Protein AF-A0AAW2MDZ8-F1 (afdb_monomer_lite)

InterPro domains:
  IPR044517 Protein PHOX1-4 [PTHR46183] (1-128)

Radius of gyration: 33.11 Å; chains: 1; bounding box: 79×34×110 Å

pLDDT: mean 73.75, std 23.63, range [34.91, 98.69]

Sequence (138 aa):
MEEQRVNELKDPSASKKDELLKRRKKQVGGAQGDSSGTASQGEISPEEAAEQAAVMRSQIHLFWGNMLFERSQIECKLGLHDWKKNLDVAVERFKLAGASEADISTVLKNHCSNEEAAAGHEKKVEDPISNVVDKGDN

Organism: NCBI:txid2727403

Secondary structure (DSSP, 8-state):
---SSSS------SSSSSSTTSSSS-----------S-----PPPHHHHHHHHHHHHHHHHHHHHHHHHHHHHHHHHTT-TTHHHHHHHHHHHHHHTT--HHHHHHHHHTSHHHHHHHHTTS----------------

Foldseek 3Di:
DPPDPPDPPDDPPDPPPPPPPPPPDDDDDDDDDDPPDDPPPPPQPPVNVVVVVLQVQLVVLQVQLVVLQVVLLVCVVVVHPCSVVSNVSSLVSNVSSVHDPVVNVVSVCPRPVNVCVVVVPDDDPDDPDDDDDDDDDD

Structure (mmCIF, N/CA/C/O backbone):
data_AF-A0AAW2MDZ8-F1
#
_entry.id   AF-A0AAW2MDZ8-F1
#
loop_
_atom_site.group_PDB
_atom_site.id
_atom_site.type_symbol
_atom_site.label_atom_id
_atom_site.label_alt_id
_atom_site.label_comp_id
_atom_site.label_asym_id
_atom_site.label_entity_id
_atom_site.label_seq_id
_atom_site.pdbx_PDB_ins_code
_atom_site.Cartn_x
_atom_site.Cartn_y
_atom_site.Cartn_z
_atom_site.occupancy
_atom_site.B_iso_or_equiv
_atom_site.auth_seq_id
_atom_site.auth_comp_id
_atom_site.auth_asym_id
_atom_site.auth_atom_id
_atom_site.pdbx_PDB_model_num
ATOM 1 N N . MET A 1 1 ? -14.471 23.666 -17.045 1.00 44.09 1 MET A N 1
ATOM 2 C CA . MET A 1 1 ? -13.744 23.798 -18.327 1.00 44.09 1 MET A CA 1
ATOM 3 C C . MET A 1 1 ? -12.398 23.073 -18.181 1.00 44.09 1 MET A C 1
ATOM 5 O O . MET A 1 1 ? -11.406 23.717 -17.905 1.00 44.09 1 MET A O 1
ATOM 9 N N . GLU A 1 2 ? -12.194 21.757 -18.167 1.00 47.50 2 GLU A N 1
ATOM 10 C CA . GLU A 1 2 ? -12.842 20.560 -18.736 1.00 47.50 2 GLU A CA 1
ATOM 11 C C . GLU A 1 2 ? -12.974 20.483 -20.265 1.00 47.50 2 GLU A C 1
ATOM 13 O O . GLU A 1 2 ? -13.642 19.596 -20.773 1.00 47.50 2 GLU A O 1
ATOM 18 N N . GLU A 1 3 ? -12.249 21.323 -21.013 1.00 46.56 3 GLU A N 1
ATOM 19 C CA . GLU A 1 3 ? -12.282 21.309 -22.491 1.00 46.56 3 GLU A CA 1
ATOM 20 C C . GLU A 1 3 ? -10.891 21.292 -23.158 1.00 46.56 3 GLU A C 1
ATOM 22 O O . GLU A 1 3 ? -10.721 21.766 -24.274 1.00 46.56 3 GLU A O 1
ATOM 27 N N . GLN A 1 4 ? -9.866 20.723 -22.512 1.00 48.19 4 GLN A N 1
ATOM 28 C CA . GLN A 1 4 ? -8.524 20.583 -23.119 1.00 48.19 4 GLN 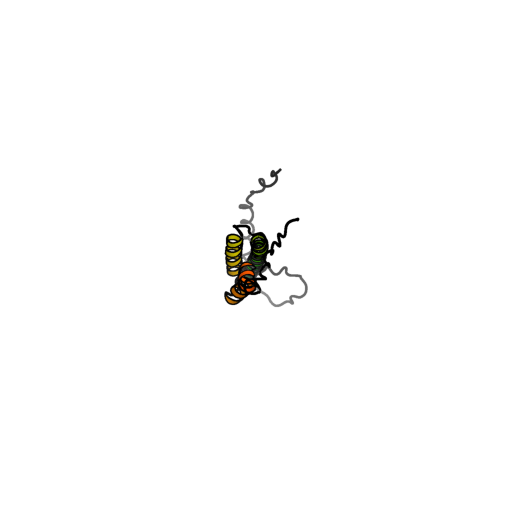A CA 1
ATOM 29 C C . GLN A 1 4 ? -7.989 19.140 -23.141 1.00 48.19 4 GLN A C 1
ATOM 31 O O . GLN A 1 4 ? -6.784 18.914 -23.158 1.00 48.19 4 GLN A O 1
ATOM 36 N N . ARG A 1 5 ? -8.877 18.134 -23.162 1.00 57.41 5 ARG A N 1
ATOM 37 C CA . ARG A 1 5 ? -8.503 16.702 -23.162 1.00 57.41 5 ARG A CA 1
ATOM 38 C C . ARG A 1 5 ? -8.989 15.886 -24.366 1.00 57.41 5 ARG A C 1
ATOM 40 O O . ARG A 1 5 ? -9.071 14.669 -24.259 1.00 57.41 5 ARG A O 1
ATOM 47 N N . VAL A 1 6 ? -9.308 16.497 -25.506 1.00 49.91 6 VAL A N 1
ATOM 48 C CA . VAL A 1 6 ? -9.706 15.738 -26.710 1.00 49.91 6 VAL A CA 1
ATOM 49 C C . VAL A 1 6 ? -9.228 16.457 -27.971 1.00 49.91 6 VAL A C 1
ATOM 51 O O . VAL A 1 6 ? -10.043 17.056 -28.656 1.00 49.91 6 VAL A O 1
ATOM 54 N N . ASN A 1 7 ? -7.921 16.461 -28.279 1.00 52.03 7 ASN A N 1
ATOM 55 C CA . ASN A 1 7 ? -7.513 16.672 -29.680 1.00 52.03 7 ASN A CA 1
ATOM 56 C C . ASN A 1 7 ? -6.103 16.229 -30.116 1.00 52.03 7 ASN A C 1
ATOM 58 O O . ASN A 1 7 ? -5.625 16.718 -31.133 1.00 52.03 7 ASN A O 1
ATOM 62 N N . GLU A 1 8 ? -5.449 15.274 -29.448 1.00 47.72 8 GLU A N 1
ATOM 63 C CA . GLU A 1 8 ? -4.204 14.685 -29.983 1.00 47.72 8 GLU A CA 1
ATOM 64 C C . GLU A 1 8 ? -4.174 13.152 -29.882 1.00 47.72 8 GLU A C 1
ATOM 66 O O . GLU A 1 8 ? -3.214 12.550 -29.415 1.00 47.72 8 GLU A O 1
ATOM 71 N N . LEU A 1 9 ? -5.224 12.493 -30.389 1.00 52.62 9 LEU A N 1
ATOM 72 C CA . LEU A 1 9 ? -5.023 11.202 -31.054 1.00 52.62 9 LEU A CA 1
ATOM 73 C C . LEU A 1 9 ? -4.711 11.493 -32.524 1.00 52.62 9 LEU A C 1
ATOM 75 O O . LEU A 1 9 ? -5.609 11.604 -33.358 1.00 52.62 9 LEU A O 1
ATOM 79 N N . LYS A 1 10 ? -3.426 11.648 -32.840 1.00 50.38 10 LYS A N 1
ATOM 80 C CA . LYS A 1 10 ? -2.947 11.567 -34.219 1.00 50.38 10 LYS A CA 1
ATOM 81 C C . LYS A 1 10 ? -1.819 10.552 -34.276 1.00 50.38 10 LYS A C 1
ATOM 83 O O . LYS A 1 10 ? -0.677 10.858 -33.950 1.00 50.38 10 LYS A O 1
ATOM 88 N N . ASP A 1 11 ? -2.184 9.332 -34.657 1.00 46.75 11 ASP A N 1
ATOM 89 C CA . ASP A 1 11 ? -1.270 8.231 -34.947 1.00 46.75 11 ASP A CA 1
ATOM 90 C C . ASP A 1 11 ? -0.131 8.677 -35.881 1.00 46.75 11 ASP A C 1
ATOM 92 O O . ASP A 1 11 ? -0.395 9.080 -37.018 1.00 46.75 11 ASP A O 1
ATOM 96 N N . PRO A 1 12 ? 1.150 8.535 -35.493 1.00 45.38 12 PRO A N 1
ATOM 97 C CA . PRO A 1 12 ? 2.263 8.604 -36.425 1.00 45.38 12 PRO A CA 1
ATOM 98 C C . PRO A 1 12 ? 2.619 7.195 -36.930 1.00 45.38 12 PRO A C 1
ATOM 100 O O . PRO A 1 12 ? 3.791 6.834 -37.037 1.00 45.38 12 PRO A O 1
ATOM 103 N N . SER A 1 13 ? 1.622 6.364 -37.247 1.00 46.56 13 SER A N 1
ATOM 104 C CA . SER A 1 13 ? 1.836 5.047 -37.851 1.00 46.56 13 SER A CA 1
ATOM 105 C C . SER A 1 13 ? 1.753 5.124 -39.381 1.00 46.56 13 SER A C 1
ATOM 107 O O . SER A 1 13 ? 0.778 4.671 -39.970 1.00 46.56 13 SER A O 1
ATOM 109 N N . ALA A 1 14 ? 2.770 5.692 -40.044 1.00 45.66 14 ALA A N 1
ATOM 110 C CA . ALA A 1 14 ? 2.966 5.470 -41.491 1.00 45.66 14 ALA A CA 1
ATOM 111 C C . ALA A 1 14 ? 4.366 5.812 -42.041 1.00 45.66 14 ALA A C 1
ATOM 113 O O . ALA A 1 14 ? 4.804 5.156 -42.979 1.00 45.66 14 ALA A O 1
ATOM 114 N N . SER A 1 15 ? 5.114 6.777 -41.489 1.00 45.94 15 SER A N 1
ATOM 115 C CA . SER A 1 15 ? 6.247 7.368 -42.243 1.00 45.94 15 SER A CA 1
ATOM 116 C C . SER A 1 15 ? 7.678 6.959 -41.861 1.00 45.94 15 SER A C 1
ATOM 118 O O . SER A 1 15 ? 8.612 7.544 -42.393 1.00 45.94 15 SER A O 1
ATOM 120 N N . LYS A 1 16 ? 7.918 5.959 -40.998 1.00 44.50 16 LYS A N 1
ATOM 121 C CA . LYS A 1 16 ? 9.302 5.560 -40.618 1.00 44.50 16 LYS A CA 1
ATOM 122 C C . LYS A 1 16 ? 9.772 4.185 -41.109 1.00 44.50 16 LYS A C 1
ATOM 124 O O . LYS A 1 16 ? 10.854 3.749 -40.730 1.00 44.50 16 LYS A O 1
ATOM 129 N N . LYS A 1 17 ? 9.006 3.492 -41.960 1.00 46.19 17 LYS A N 1
ATOM 130 C CA . LYS A 1 17 ? 9.403 2.162 -42.469 1.00 46.19 17 LYS A CA 1
ATOM 131 C C . LYS A 1 17 ? 10.253 2.177 -43.747 1.00 46.19 17 LYS A C 1
ATOM 133 O O . LYS A 1 17 ? 10.785 1.129 -44.094 1.00 46.19 17 LYS A O 1
ATOM 138 N N . ASP A 1 18 ? 10.446 3.327 -44.397 1.00 45.72 18 ASP A N 1
ATOM 139 C CA . ASP A 1 18 ? 11.094 3.369 -45.722 1.00 45.72 18 ASP A CA 1
ATOM 140 C C . ASP A 1 18 ? 12.606 3.699 -45.707 1.00 45.72 18 ASP A C 1
ATOM 142 O O . ASP A 1 18 ? 13.315 3.427 -46.671 1.00 45.72 18 ASP A O 1
ATOM 146 N N . GLU A 1 19 ? 13.164 4.191 -44.595 1.00 44.69 19 GLU A N 1
ATOM 147 C CA . GLU A 1 19 ? 14.592 4.576 -44.526 1.00 44.69 19 GLU A CA 1
ATOM 148 C C . GLU A 1 19 ? 15.545 3.467 -44.029 1.00 44.69 19 GLU A C 1
ATOM 150 O O . GLU A 1 19 ? 16.766 3.617 -44.086 1.00 44.69 19 GLU A O 1
ATOM 155 N N . LEU A 1 20 ? 15.031 2.317 -43.577 1.00 46.50 20 LEU A N 1
ATOM 156 C CA . LEU A 1 20 ? 15.847 1.270 -42.933 1.00 46.50 20 LEU A CA 1
ATOM 157 C C . LEU A 1 20 ? 16.392 0.197 -43.900 1.00 46.50 20 LEU A C 1
ATOM 159 O O . LEU A 1 20 ? 17.121 -0.703 -43.483 1.00 46.50 20 LEU A O 1
ATOM 163 N N . LEU A 1 21 ? 16.106 0.296 -45.205 1.00 46.94 21 LEU A N 1
ATOM 164 C CA . LEU A 1 21 ? 16.470 -0.733 -46.195 1.00 46.94 21 LEU A CA 1
ATOM 165 C C . LEU A 1 21 ? 17.722 -0.429 -47.040 1.00 46.94 21 LEU A C 1
ATOM 167 O O . LEU A 1 21 ? 18.127 -1.276 -47.836 1.00 46.94 21 LEU A O 1
ATOM 171 N N . LYS A 1 22 ? 18.403 0.712 -46.853 1.00 46.31 22 LYS A N 1
ATOM 172 C CA . LYS A 1 22 ? 19.593 1.073 -47.663 1.00 46.31 22 LYS A CA 1
ATOM 173 C C . LYS A 1 22 ? 20.955 1.002 -46.964 1.00 46.31 22 LYS A C 1
ATOM 175 O O . LYS A 1 22 ? 21.964 1.249 -47.616 1.00 46.31 22 LYS A O 1
ATOM 180 N N . ARG A 1 23 ? 21.043 0.586 -45.693 1.00 48.16 23 ARG A N 1
ATOM 181 C CA . ARG A 1 23 ? 22.340 0.440 -44.985 1.00 48.16 23 ARG A CA 1
ATOM 182 C C . ARG A 1 23 ? 22.756 -0.986 -44.613 1.00 48.16 23 ARG A C 1
ATOM 184 O O . ARG A 1 23 ? 23.791 -1.164 -43.985 1.00 48.16 23 ARG A O 1
ATOM 191 N N . ARG A 1 24 ? 22.048 -2.028 -45.070 1.00 45.06 24 ARG A N 1
ATOM 192 C CA . ARG A 1 24 ? 22.456 -3.435 -44.855 1.00 45.06 24 ARG A CA 1
ATOM 193 C C . ARG A 1 24 ? 23.169 -4.059 -46.058 1.00 45.06 24 ARG A C 1
ATOM 195 O O . ARG A 1 24 ? 22.935 -5.217 -46.396 1.00 45.06 24 ARG A O 1
ATOM 202 N N . LYS A 1 25 ? 24.043 -3.310 -46.733 1.00 48.91 25 LYS A N 1
ATOM 203 C CA . LYS A 1 25 ? 24.972 -3.901 -47.706 1.00 48.91 25 LYS A CA 1
ATOM 204 C C . LYS A 1 25 ? 26.193 -3.009 -47.906 1.00 48.91 25 LYS A C 1
ATOM 206 O O . LYS A 1 25 ? 26.203 -2.211 -48.834 1.00 48.91 25 LYS A O 1
ATOM 211 N N . LYS A 1 26 ? 27.191 -3.192 -47.026 1.00 48.50 26 LYS A N 1
ATOM 212 C CA . LYS A 1 26 ? 28.650 -3.015 -47.232 1.00 48.50 26 LYS A CA 1
ATOM 213 C C . LYS A 1 26 ? 29.329 -2.255 -46.084 1.00 48.50 26 LYS A C 1
ATOM 215 O O . LYS A 1 26 ? 29.535 -1.058 -46.193 1.00 48.50 26 LYS A O 1
ATOM 220 N N . GLN A 1 27 ? 29.754 -2.981 -45.048 1.00 39.09 27 GLN A N 1
ATOM 221 C CA . GLN A 1 27 ? 31.130 -2.878 -44.543 1.00 39.09 27 GLN A CA 1
ATOM 222 C C . GLN A 1 27 ? 31.436 -4.053 -43.608 1.00 39.09 27 GLN A C 1
ATOM 224 O O . GLN A 1 27 ? 31.122 -4.063 -42.426 1.00 39.09 27 GLN A O 1
ATOM 229 N N . VAL A 1 28 ? 32.023 -5.084 -44.207 1.00 42.97 28 VAL A N 1
ATOM 230 C CA . VAL A 1 28 ? 32.993 -5.943 -43.536 1.00 42.97 28 VAL A CA 1
ATOM 231 C C . VAL A 1 28 ? 34.275 -5.116 -43.406 1.00 42.97 28 VAL A C 1
ATOM 233 O O . VAL A 1 28 ? 34.720 -4.561 -44.411 1.00 42.97 28 VAL A O 1
ATOM 236 N N . GLY A 1 29 ? 34.864 -5.073 -42.209 1.00 38.59 29 GLY A N 1
ATOM 237 C CA . GLY A 1 29 ? 36.290 -4.789 -42.017 1.00 38.59 29 GLY A CA 1
ATOM 238 C C . GLY A 1 29 ? 36.638 -3.632 -41.073 1.00 38.59 29 GLY A C 1
ATOM 239 O O . GLY A 1 29 ? 36.374 -2.482 -41.400 1.00 38.59 29 GLY A O 1
ATOM 240 N N . GLY A 1 30 ? 37.357 -3.952 -39.987 1.00 34.91 30 GLY A N 1
ATOM 241 C CA . GLY A 1 30 ? 38.436 -3.096 -39.469 1.00 34.91 30 GLY A CA 1
ATOM 242 C C . GLY A 1 30 ? 38.307 -2.557 -38.038 1.00 34.91 30 GLY A C 1
ATOM 243 O O . GLY A 1 30 ? 37.632 -1.567 -37.818 1.00 34.91 30 GLY A O 1
ATOM 244 N N . ALA A 1 31 ? 39.029 -3.210 -37.118 1.00 40.19 31 ALA A N 1
ATOM 245 C CA . ALA A 1 31 ? 39.892 -2.671 -36.051 1.00 40.19 31 ALA A CA 1
ATOM 246 C C . ALA A 1 31 ? 39.493 -1.428 -35.210 1.00 40.19 31 ALA A C 1
ATOM 248 O O . ALA A 1 31 ? 39.404 -0.315 -35.708 1.00 40.19 31 ALA A O 1
ATOM 249 N N . GLN A 1 32 ? 39.433 -1.669 -33.890 1.00 51.62 32 GLN A N 1
ATOM 250 C CA . GLN A 1 32 ? 40.126 -0.955 -32.798 1.00 51.62 32 GLN A CA 1
ATOM 251 C C . GLN A 1 32 ? 40.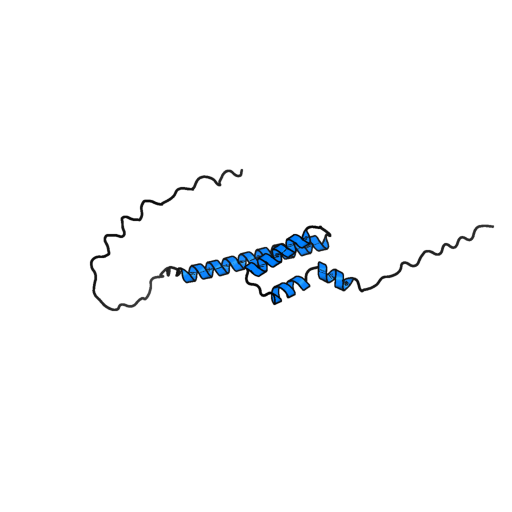276 0.578 -32.908 1.00 51.62 32 GLN A C 1
ATOM 253 O O . GLN A 1 32 ? 41.100 1.082 -33.664 1.00 51.62 32 GLN A O 1
ATOM 258 N N . GLY A 1 33 ? 39.568 1.306 -32.041 1.00 40.44 33 GLY A N 1
ATOM 259 C CA . GLY A 1 33 ? 39.788 2.733 -31.801 1.00 40.44 33 GLY A CA 1
ATOM 260 C C . GLY A 1 33 ? 39.027 3.208 -30.565 1.00 40.44 33 GLY A C 1
ATOM 261 O O . GLY A 1 33 ? 37.824 2.989 -30.461 1.00 40.44 33 GLY A O 1
ATOM 262 N N . ASP A 1 34 ? 39.763 3.789 -29.624 1.00 43.62 34 ASP A N 1
ATOM 263 C CA . ASP A 1 34 ? 39.370 4.236 -28.287 1.00 43.62 34 ASP A CA 1
ATOM 264 C C . ASP A 1 34 ? 38.008 4.942 -28.191 1.00 43.62 34 ASP A C 1
ATOM 266 O O . ASP A 1 34 ? 37.776 5.990 -28.792 1.00 43.62 34 ASP A O 1
ATOM 270 N N . SER A 1 35 ? 37.121 4.412 -27.343 1.00 51.59 35 SER A N 1
ATOM 271 C CA . SER A 1 35 ? 35.865 5.073 -26.980 1.00 51.59 35 SER A CA 1
ATOM 272 C C . SER A 1 35 ? 36.098 6.020 -25.803 1.00 51.59 35 SER A C 1
ATOM 274 O O . SER A 1 35 ? 35.759 5.715 -24.660 1.00 51.59 35 SER A O 1
ATOM 276 N N . SER A 1 36 ? 36.691 7.176 -26.093 1.00 57.53 36 SER A N 1
ATOM 277 C CA . SER A 1 36 ? 36.751 8.320 -25.185 1.00 57.53 36 SER A CA 1
ATOM 278 C C . SER A 1 36 ? 35.940 9.475 -25.766 1.00 57.53 36 SER A C 1
ATOM 280 O O . SER A 1 36 ? 36.193 9.923 -26.881 1.00 57.53 36 SER A O 1
ATOM 282 N N . GLY A 1 37 ? 34.977 9.970 -24.986 1.00 50.94 37 GLY A N 1
ATOM 283 C CA . GLY A 1 37 ? 34.444 11.321 -25.153 1.00 50.94 37 GLY A CA 1
ATOM 284 C C . GLY A 1 37 ? 33.321 11.494 -26.174 1.00 50.94 37 GLY A C 1
ATOM 285 O O . GLY A 1 37 ? 33.415 12.321 -27.070 1.00 50.94 37 GLY A O 1
ATOM 286 N N . THR A 1 38 ? 32.203 10.797 -26.008 1.00 44.69 38 THR A N 1
ATOM 287 C CA . THR A 1 38 ? 30.885 11.324 -26.392 1.00 44.69 38 THR A CA 1
ATOM 288 C C . THR A 1 38 ? 29.902 10.730 -25.406 1.00 44.69 38 THR A C 1
ATOM 290 O O . THR A 1 38 ? 29.898 9.518 -25.224 1.00 44.69 38 THR A O 1
ATOM 293 N N . ALA A 1 39 ? 29.129 11.577 -24.724 1.00 54.84 39 ALA A N 1
ATOM 294 C CA . ALA A 1 39 ? 28.015 11.143 -23.900 1.00 54.84 39 ALA A CA 1
ATOM 295 C C . ALA A 1 39 ? 27.077 10.316 -24.783 1.00 54.84 39 ALA A C 1
ATOM 297 O O . ALA A 1 39 ? 26.227 10.857 -25.491 1.00 54.84 39 ALA A O 1
ATOM 298 N N . SER A 1 40 ? 27.264 8.999 -24.779 1.00 51.16 40 SER A N 1
ATOM 299 C CA . SER A 1 40 ? 26.206 8.096 -25.152 1.00 51.16 40 SER A CA 1
ATOM 300 C C . SER A 1 40 ? 25.098 8.407 -24.157 1.00 51.16 40 SER A C 1
ATOM 302 O O . SER A 1 40 ? 25.201 8.124 -22.964 1.00 51.16 40 SER A O 1
ATOM 304 N N . GLN A 1 41 ? 24.015 9.013 -24.637 1.00 55.62 41 GLN A N 1
ATOM 305 C CA . GLN A 1 41 ? 22.719 8.563 -24.161 1.00 55.62 41 GLN A CA 1
ATOM 306 C C . GLN A 1 41 ? 22.729 7.057 -24.417 1.00 55.62 41 GLN A C 1
ATOM 308 O O . GLN A 1 41 ? 22.447 6.614 -25.527 1.00 55.62 41 GLN A O 1
ATOM 313 N N . GLY A 1 42 ? 23.232 6.289 -23.449 1.00 61.59 42 GLY A N 1
ATOM 314 C CA . GLY A 1 42 ? 23.118 4.849 -23.468 1.00 61.59 42 GLY A CA 1
ATOM 315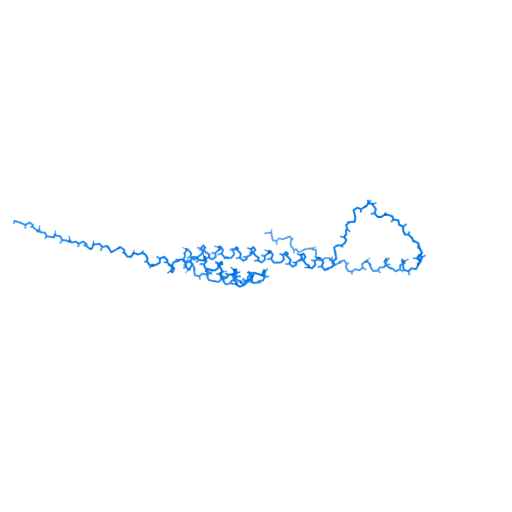 C C . GLY A 1 42 ? 21.632 4.595 -23.556 1.00 61.59 42 GLY A C 1
ATOM 316 O O . GLY A 1 42 ? 20.884 5.021 -22.675 1.00 61.59 42 GLY A O 1
ATOM 317 N N . GLU A 1 43 ? 21.194 4.035 -24.678 1.00 74.06 43 GLU A N 1
ATOM 318 C CA . GLU A 1 43 ? 19.829 3.562 -24.792 1.00 74.06 43 GLU A CA 1
ATOM 319 C C . GLU A 1 43 ? 19.622 2.598 -23.624 1.00 74.06 43 GLU A C 1
ATOM 321 O O . GLU A 1 43 ? 20.340 1.606 -23.504 1.00 74.06 43 GLU A O 1
ATOM 326 N N . ILE A 1 44 ? 18.712 2.961 -22.718 1.00 81.31 44 ILE A N 1
ATOM 327 C CA . ILE A 1 44 ? 18.336 2.130 -21.576 1.00 81.31 44 ILE A CA 1
ATOM 328 C C . ILE A 1 44 ? 17.924 0.778 -22.154 1.00 81.31 44 ILE A C 1
ATOM 330 O O . ILE A 1 44 ? 17.076 0.735 -23.057 1.00 81.31 44 ILE A O 1
ATOM 334 N N . SER A 1 45 ? 18.524 -0.311 -21.677 1.00 93.81 45 SER A N 1
ATOM 335 C CA . SER A 1 45 ? 18.126 -1.637 -22.145 1.00 93.81 45 SER A CA 1
ATOM 336 C C . SER A 1 45 ? 16.632 -1.840 -21.858 1.00 93.81 45 SER A C 1
ATOM 338 O O . SER A 1 45 ? 16.138 -1.363 -20.831 1.00 93.81 45 SER A O 1
ATOM 340 N N . PRO A 1 46 ? 15.878 -2.560 -22.707 1.00 94.19 46 PRO A N 1
ATOM 341 C CA . PRO A 1 46 ? 14.484 -2.889 -22.416 1.00 94.19 46 PRO A CA 1
ATOM 342 C C . PRO A 1 46 ? 14.279 -3.525 -21.030 1.00 94.19 46 PRO A C 1
ATOM 344 O O . PRO A 1 46 ? 13.244 -3.304 -20.404 1.00 94.19 46 PRO A O 1
ATOM 347 N N . GLU A 1 47 ? 15.264 -4.286 -20.547 1.00 94.88 47 GLU A N 1
ATOM 348 C CA . GLU A 1 47 ? 15.265 -4.899 -19.214 1.00 94.88 47 GLU A CA 1
ATOM 349 C C . GLU A 1 47 ? 15.405 -3.852 -18.101 1.00 94.88 47 GLU A C 1
ATOM 351 O O . GLU A 1 47 ? 14.548 -3.770 -17.225 1.00 94.88 47 GLU A O 1
ATOM 356 N N . GLU A 1 48 ? 16.399 -2.967 -18.199 1.00 94.25 48 GLU A N 1
ATOM 357 C CA . GLU A 1 48 ? 16.608 -1.861 -17.254 1.00 94.25 48 GLU A CA 1
ATOM 358 C C . GLU A 1 48 ? 15.395 -0.916 -17.210 1.00 94.25 48 GLU A C 1
ATOM 360 O O . GLU A 1 48 ? 14.962 -0.483 -16.141 1.00 94.25 48 GLU A O 1
ATOM 365 N N . ALA A 1 49 ? 14.788 -0.624 -18.365 1.00 94.75 49 ALA A N 1
ATOM 366 C CA . ALA A 1 49 ? 13.569 0.176 -18.438 1.00 94.75 49 ALA A CA 1
ATOM 367 C C . ALA A 1 49 ? 12.380 -0.521 -17.747 1.00 94.75 49 ALA A C 1
ATOM 369 O O . ALA A 1 49 ? 11.569 0.133 -17.081 1.00 94.75 49 ALA A O 1
ATOM 370 N N . ALA A 1 50 ? 12.268 -1.847 -17.873 1.00 96.31 50 ALA A N 1
ATOM 371 C CA . ALA A 1 50 ? 11.233 -2.627 -17.199 1.00 96.31 50 ALA A CA 1
ATOM 372 C C . ALA A 1 50 ? 11.429 -2.651 -15.673 1.00 96.31 50 ALA A C 1
ATOM 374 O O . ALA A 1 50 ? 10.444 -2.513 -14.937 1.00 96.31 50 ALA A O 1
ATOM 375 N N . GLU A 1 51 ? 12.673 -2.768 -15.204 1.00 96.50 51 GLU A N 1
ATOM 376 C CA . GLU A 1 51 ? 13.035 -2.680 -13.785 1.00 96.50 51 GLU A CA 1
ATOM 377 C C . GLU A 1 51 ? 12.718 -1.300 -13.209 1.00 96.50 51 GLU A C 1
ATOM 379 O O . GLU A 1 51 ? 12.033 -1.202 -12.190 1.00 96.50 51 GLU A O 1
ATOM 384 N N . GLN A 1 52 ? 13.115 -0.222 -13.894 1.00 97.12 52 GLN A N 1
ATOM 385 C CA . GLN A 1 52 ? 12.768 1.143 -13.490 1.00 97.12 52 GLN A CA 1
ATOM 386 C C . GLN A 1 52 ? 11.252 1.330 -13.397 1.00 97.12 52 GLN A C 1
ATOM 388 O O . GLN A 1 52 ? 10.745 1.864 -12.407 1.00 97.12 52 GLN A O 1
ATOM 393 N N . ALA A 1 53 ? 10.501 0.825 -14.378 1.00 97.12 53 ALA A N 1
ATOM 394 C CA . ALA A 1 53 ? 9.047 0.874 -14.341 1.00 97.12 53 ALA A CA 1
ATOM 395 C C . ALA A 1 53 ? 8.473 0.056 -13.167 1.00 97.12 53 ALA A C 1
ATOM 397 O O . ALA A 1 53 ? 7.484 0.472 -12.564 1.00 97.12 53 ALA A O 1
ATOM 398 N N . ALA A 1 54 ? 9.067 -1.088 -12.817 1.00 97.62 54 ALA A N 1
ATOM 399 C CA . ALA A 1 54 ? 8.661 -1.881 -11.655 1.00 97.62 54 ALA A CA 1
ATOM 400 C C . ALA A 1 54 ? 8.917 -1.144 -10.336 1.00 97.62 54 ALA A C 1
ATOM 402 O O . ALA A 1 54 ? 8.019 -1.084 -9.494 1.00 97.62 54 ALA A O 1
ATOM 403 N N . VAL A 1 55 ? 10.085 -0.515 -10.193 1.00 97.44 55 VAL A N 1
ATOM 404 C CA . VAL A 1 55 ? 10.433 0.315 -9.031 1.00 97.44 55 VAL A CA 1
ATOM 405 C C . VAL A 1 55 ? 9.454 1.477 -8.888 1.00 97.44 55 VAL A C 1
ATOM 407 O O . VAL A 1 55 ? 8.888 1.677 -7.814 1.00 97.44 55 VAL A O 1
ATOM 410 N N . MET A 1 56 ? 9.180 2.206 -9.972 1.00 98.50 56 MET A N 1
ATOM 411 C CA . MET A 1 56 ? 8.225 3.317 -9.948 1.00 98.50 56 MET A CA 1
ATOM 412 C C . MET A 1 56 ? 6.812 2.849 -9.587 1.00 98.50 56 MET A C 1
ATOM 414 O O . MET A 1 56 ? 6.143 3.489 -8.776 1.00 98.50 56 MET A O 1
ATOM 418 N N . ARG A 1 57 ? 6.354 1.714 -10.135 1.00 98.44 57 ARG A N 1
ATOM 419 C CA . ARG A 1 57 ? 5.055 1.125 -9.766 1.00 98.44 57 ARG A CA 1
ATOM 420 C C . ARG A 1 57 ? 4.995 0.785 -8.278 1.00 98.44 57 ARG A C 1
ATOM 422 O O . ARG A 1 57 ? 4.011 1.128 -7.626 1.00 98.44 57 ARG A O 1
ATOM 429 N N . SER A 1 58 ? 6.041 0.157 -7.742 1.00 98.50 58 SER A N 1
ATOM 430 C CA . SER A 1 58 ? 6.133 -0.162 -6.313 1.00 98.50 58 SER A CA 1
ATOM 431 C C . SER A 1 58 ? 6.064 1.104 -5.448 1.00 98.50 58 SER A C 1
ATOM 433 O O . SER A 1 58 ? 5.247 1.175 -4.529 1.00 98.50 58 SER A O 1
ATOM 435 N N . GLN A 1 59 ? 6.815 2.155 -5.793 1.00 98.56 59 GLN A N 1
ATOM 436 C CA . GLN A 1 59 ? 6.798 3.431 -5.065 1.00 98.56 59 GLN A CA 1
ATOM 437 C C . GLN A 1 59 ? 5.424 4.110 -5.081 1.00 98.56 59 GLN A C 1
ATOM 439 O O . GLN A 1 59 ? 4.956 4.582 -4.045 1.00 98.56 59 GLN A O 1
ATOM 444 N N . ILE A 1 60 ? 4.747 4.128 -6.232 1.00 98.69 60 ILE A N 1
ATOM 445 C CA . ILE A 1 60 ? 3.386 4.674 -6.345 1.00 98.69 60 ILE A CA 1
ATOM 446 C C . ILE A 1 60 ? 2.430 3.907 -5.427 1.00 98.69 60 ILE A C 1
ATOM 448 O O . ILE A 1 60 ? 1.616 4.516 -4.731 1.00 98.69 60 ILE A O 1
ATOM 452 N N . HIS A 1 61 ? 2.541 2.578 -5.389 1.00 98.69 61 HIS A N 1
ATOM 453 C CA . HIS A 1 61 ? 1.748 1.756 -4.485 1.00 98.69 61 HIS A CA 1
ATOM 454 C C . HIS A 1 61 ? 2.049 2.040 -3.008 1.00 98.69 61 HIS A C 1
ATOM 456 O O . HIS A 1 61 ? 1.096 2.169 -2.242 1.00 98.69 61 HIS A O 1
ATOM 462 N N . LEU A 1 62 ? 3.313 2.226 -2.609 1.00 98.38 62 LEU A N 1
ATOM 463 C CA . LEU A 1 62 ? 3.661 2.619 -1.235 1.00 98.38 62 LEU A CA 1
ATOM 464 C C . LEU A 1 62 ? 3.044 3.964 -0.851 1.00 98.38 62 LEU A C 1
ATOM 466 O O . LEU A 1 62 ? 2.399 4.064 0.192 1.00 98.38 62 LEU A O 1
ATOM 470 N N . PHE A 1 63 ? 3.192 4.990 -1.694 1.00 98.56 63 PHE A N 1
ATOM 471 C CA . PHE A 1 63 ? 2.624 6.309 -1.411 1.00 98.56 63 PHE A CA 1
ATOM 472 C C . PHE A 1 63 ? 1.100 6.268 -1.313 1.00 98.56 63 PHE A C 1
ATOM 474 O O . PHE A 1 63 ? 0.525 6.855 -0.396 1.00 98.56 63 PHE A O 1
ATOM 481 N N . TRP A 1 64 ? 0.440 5.545 -2.219 1.00 98.56 64 TRP A N 1
ATOM 482 C CA . TRP A 1 64 ? -1.010 5.393 -2.173 1.00 98.56 64 TRP A CA 1
ATOM 483 C C . TRP A 1 64 ? -1.458 4.616 -0.928 1.00 98.56 64 TRP A C 1
ATOM 485 O O . TRP A 1 64 ? -2.385 5.045 -0.242 1.00 98.56 64 TRP A O 1
ATOM 495 N N . GLY A 1 65 ? -0.780 3.516 -0.596 1.00 98.50 65 GLY A N 1
ATOM 496 C CA . GLY A 1 65 ? -1.044 2.747 0.618 1.00 98.50 65 GLY A CA 1
ATOM 497 C C . GLY A 1 65 ? -0.915 3.601 1.877 1.00 98.50 65 GLY A C 1
ATOM 498 O O . GLY A 1 65 ? -1.840 3.633 2.683 1.00 98.50 65 GLY A O 1
ATOM 499 N N . ASN A 1 66 ? 0.163 4.380 1.997 1.00 98.25 66 ASN A N 1
ATOM 500 C CA . ASN A 1 66 ? 0.373 5.281 3.132 1.00 98.25 66 ASN A CA 1
ATOM 501 C C . ASN A 1 66 ? -0.725 6.346 3.227 1.00 98.25 66 ASN A C 1
ATOM 503 O O . ASN A 1 66 ? -1.278 6.559 4.300 1.00 98.25 66 ASN A O 1
ATOM 507 N N . MET A 1 67 ? -1.100 6.978 2.111 1.00 98.44 67 MET A N 1
ATOM 508 C CA . MET A 1 67 ? -2.168 7.984 2.107 1.00 98.44 67 MET A CA 1
ATOM 509 C C . MET A 1 67 ? -3.514 7.403 2.573 1.00 98.44 67 MET A C 1
ATOM 511 O O . MET A 1 67 ? -4.249 8.054 3.315 1.00 98.44 67 MET A O 1
ATOM 515 N N . LEU A 1 68 ? -3.843 6.179 2.151 1.00 98.31 68 LEU A N 1
ATOM 516 C CA . LEU A 1 68 ? -5.058 5.483 2.583 1.00 98.31 68 LEU A CA 1
ATOM 517 C C . LEU A 1 68 ? -4.991 5.058 4.051 1.00 98.31 68 LEU A C 1
ATOM 519 O O . LEU A 1 68 ? -5.992 5.176 4.756 1.00 98.31 68 LEU A O 1
ATOM 523 N N . PHE A 1 69 ? -3.825 4.607 4.517 1.00 98.12 69 PHE A N 1
ATOM 524 C CA . PHE A 1 69 ? -3.606 4.248 5.914 1.00 98.12 69 PHE A CA 1
ATOM 525 C C . PHE A 1 69 ? -3.799 5.461 6.829 1.00 98.12 69 PHE A C 1
ATOM 527 O O . PHE A 1 69 ? -4.594 5.396 7.763 1.00 98.12 69 PHE A O 1
ATOM 534 N N . GLU A 1 70 ? -3.173 6.599 6.517 1.00 97.62 70 GLU A N 1
ATOM 535 C CA . GLU A 1 70 ? -3.351 7.838 7.285 1.00 97.62 70 GLU A CA 1
ATOM 536 C C . GLU A 1 70 ? -4.804 8.316 7.282 1.00 97.62 70 GLU A C 1
ATOM 538 O O . GLU A 1 70 ? -5.354 8.680 8.324 1.00 97.62 70 GLU A O 1
ATOM 543 N N . ARG A 1 71 ? -5.473 8.249 6.125 1.00 97.25 71 ARG A N 1
ATOM 544 C CA . ARG A 1 71 ? -6.901 8.560 6.031 1.00 97.25 71 ARG A CA 1
ATOM 545 C C . ARG A 1 71 ? -7.740 7.642 6.922 1.00 97.25 71 ARG A C 1
ATOM 547 O O . ARG A 1 71 ? -8.610 8.137 7.632 1.00 97.25 71 ARG A O 1
ATOM 554 N N . SER A 1 72 ? -7.463 6.338 6.912 1.00 97.81 72 SER A N 1
ATOM 555 C CA . SER A 1 72 ? -8.122 5.369 7.789 1.00 97.81 72 SER A CA 1
ATOM 556 C C . SER A 1 72 ? -7.925 5.724 9.263 1.00 97.81 72 SER A C 1
ATOM 558 O O . SER A 1 72 ? -8.896 5.724 10.016 1.00 97.81 72 SER A O 1
ATOM 560 N N . GLN A 1 73 ? -6.711 6.107 9.676 1.00 96.56 73 GLN A N 1
ATOM 561 C CA . GLN A 1 73 ? -6.446 6.516 11.059 1.00 96.56 73 GLN A CA 1
ATOM 562 C C . GLN A 1 73 ? -7.284 7.732 11.474 1.00 96.56 73 GLN A C 1
ATOM 564 O O . GLN A 1 73 ? -7.859 7.752 12.564 1.00 96.56 73 GLN A O 1
ATOM 569 N N . ILE A 1 74 ? -7.368 8.743 10.606 1.00 96.31 74 ILE A N 1
ATOM 570 C CA . ILE A 1 74 ? -8.153 9.957 10.858 1.00 96.31 74 ILE A CA 1
ATOM 571 C C . ILE A 1 74 ? -9.644 9.616 10.949 1.00 96.31 74 ILE A C 1
ATOM 573 O O . ILE A 1 74 ? -10.314 10.022 11.895 1.00 96.31 74 ILE A O 1
ATOM 577 N N . GLU A 1 75 ? -10.166 8.841 10.000 1.00 96.12 75 GLU A N 1
ATOM 578 C CA . GLU A 1 75 ? -11.577 8.447 9.973 1.00 96.12 75 GLU A CA 1
ATOM 579 C C . GLU A 1 75 ? -11.963 7.573 11.179 1.00 96.12 75 G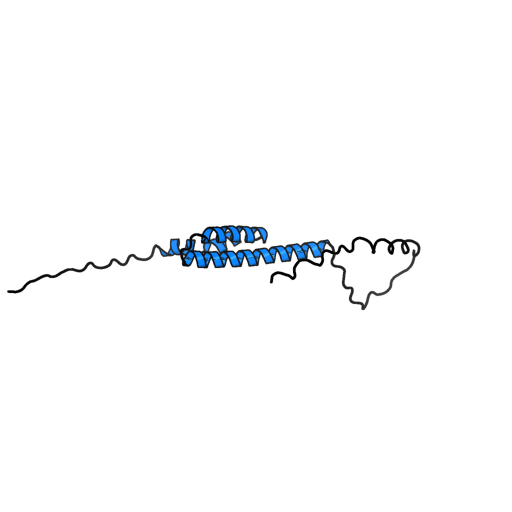LU A C 1
ATOM 581 O O . GLU A 1 75 ? -13.040 7.760 11.743 1.00 96.12 75 GLU A O 1
ATOM 586 N N . CYS A 1 76 ? -11.075 6.679 11.622 1.00 96.00 76 CYS A N 1
ATOM 587 C CA . CYS A 1 76 ? -11.243 5.863 12.827 1.00 96.00 76 CYS A CA 1
ATOM 588 C C . CYS A 1 76 ? -11.335 6.731 14.089 1.00 96.00 76 CYS A C 1
ATOM 590 O O . CYS A 1 76 ? -12.306 6.606 14.833 1.00 96.00 76 CYS A O 1
ATOM 592 N N . LYS A 1 77 ? -10.411 7.684 14.278 1.00 94.25 77 LYS A N 1
ATOM 593 C CA . LYS A 1 77 ? -10.433 8.622 15.419 1.00 94.25 77 LYS A CA 1
ATOM 594 C C . LYS A 1 77 ? -11.656 9.549 15.424 1.00 94.25 77 LYS A C 1
ATOM 596 O O . LYS A 1 77 ? -12.061 10.023 16.478 1.00 94.25 77 LYS A O 1
ATOM 601 N N . LEU A 1 78 ? -12.243 9.814 14.255 1.00 94.69 78 LEU A N 1
ATOM 602 C CA . LEU A 1 78 ? -13.471 10.604 14.105 1.00 94.69 78 LEU A CA 1
ATOM 603 C C . LEU A 1 78 ? -14.758 9.763 14.193 1.00 94.69 78 LEU A C 1
ATOM 605 O O . LEU A 1 78 ? -15.850 10.321 14.090 1.00 94.69 78 LEU A O 1
ATOM 609 N N . GLY A 1 79 ? -14.659 8.438 14.352 1.00 92.94 79 GLY A N 1
ATOM 610 C CA . GLY A 1 79 ? -15.818 7.543 14.420 1.00 92.94 79 GLY A CA 1
ATOM 611 C C . GLY A 1 79 ? -16.575 7.374 13.094 1.00 92.94 79 GLY A C 1
ATOM 612 O O . GLY A 1 79 ? -17.750 7.010 13.100 1.00 92.94 79 GLY A O 1
ATOM 613 N N . LEU A 1 80 ? -15.938 7.639 11.949 1.00 94.25 80 LEU A N 1
ATOM 614 C CA . LEU A 1 80 ? -16.559 7.527 10.624 1.00 94.25 80 LEU A CA 1
ATOM 615 C C . LEU A 1 80 ? -16.590 6.069 10.143 1.00 94.25 80 LEU A C 1
ATOM 617 O O . LEU A 1 80 ? -15.610 5.350 10.258 1.00 94.25 80 LEU A O 1
ATOM 621 N N . HIS A 1 81 ? -17.686 5.609 9.541 1.00 88.44 81 HIS A N 1
ATOM 622 C CA . HIS A 1 81 ? -17.878 4.177 9.253 1.00 88.44 81 HIS A CA 1
ATOM 623 C C . HIS A 1 81 ? -16.981 3.579 8.151 1.00 88.44 81 HIS A C 1
ATOM 625 O O . HIS A 1 81 ? -16.829 2.357 8.096 1.00 88.44 81 HIS A O 1
ATOM 631 N N . ASP A 1 82 ? -16.387 4.400 7.281 1.00 90.25 82 ASP A N 1
ATOM 632 C CA . ASP A 1 82 ? -15.650 3.925 6.101 1.00 90.25 82 ASP A CA 1
ATOM 633 C C . ASP A 1 82 ? -14.149 3.676 6.337 1.00 90.25 82 ASP A C 1
ATOM 635 O O . ASP A 1 82 ? -13.480 3.166 5.434 1.00 90.25 82 ASP A O 1
ATOM 639 N N . TRP A 1 83 ? -13.629 3.922 7.550 1.00 96.81 83 TRP A N 1
ATOM 640 C CA . TRP A 1 83 ? -12.196 3.763 7.842 1.00 96.81 83 TRP A CA 1
ATOM 641 C C . TRP A 1 83 ? -11.674 2.364 7.486 1.00 96.81 83 TRP A C 1
ATOM 643 O O . TRP A 1 83 ? -10.621 2.231 6.869 1.00 96.81 83 TRP A O 1
ATOM 653 N N . LYS A 1 84 ? -12.458 1.311 7.767 1.00 96.25 84 LYS A N 1
ATOM 654 C CA . LYS A 1 84 ? -12.085 -0.086 7.473 1.00 96.25 84 LYS A CA 1
ATOM 655 C C . LYS A 1 84 ? -11.837 -0.323 5.989 1.00 96.25 84 LYS A C 1
ATOM 657 O O . LYS A 1 84 ? -10.861 -0.967 5.633 1.00 96.25 84 LYS A O 1
ATOM 662 N N . LYS A 1 85 ? -12.680 0.250 5.124 1.00 97.00 85 LYS A N 1
ATOM 663 C CA . LYS A 1 85 ? -12.518 0.116 3.672 1.00 97.00 85 LYS A CA 1
ATOM 664 C C . LYS A 1 85 ? -11.218 0.773 3.216 1.00 97.00 85 LYS A C 1
ATOM 666 O O . LYS A 1 85 ? -10.509 0.211 2.391 1.00 97.00 85 LYS A O 1
ATOM 671 N N . ASN A 1 86 ? -10.888 1.945 3.763 1.00 96.62 86 ASN A N 1
ATOM 672 C CA . ASN A 1 86 ? -9.621 2.610 3.460 1.00 96.62 86 ASN A CA 1
ATOM 673 C C . ASN A 1 86 ? -8.417 1.801 3.969 1.00 96.62 86 ASN A C 1
ATOM 675 O O . ASN A 1 86 ? -7.424 1.701 3.248 1.00 96.62 86 ASN A O 1
ATOM 679 N N . LEU A 1 87 ? -8.519 1.171 5.144 1.00 97.75 87 LEU A N 1
ATOM 680 C CA . LEU A 1 87 ? -7.484 0.280 5.674 1.00 97.75 87 LEU A CA 1
ATOM 681 C C . LEU A 1 87 ? -7.263 -0.951 4.786 1.00 97.75 87 LEU A C 1
ATOM 683 O O . LEU A 1 87 ? -6.121 -1.271 4.461 1.00 97.75 87 LEU A O 1
ATOM 687 N N . ASP A 1 88 ? -8.339 -1.607 4.352 1.00 98.00 88 ASP A N 1
ATOM 688 C CA . ASP A 1 88 ? -8.268 -2.790 3.488 1.00 98.00 88 ASP A CA 1
ATOM 689 C C . ASP A 1 88 ? -7.592 -2.452 2.150 1.00 98.00 88 ASP A C 1
ATOM 691 O O . ASP A 1 88 ? -6.660 -3.139 1.723 1.00 98.00 88 ASP A O 1
ATOM 695 N N . VAL A 1 89 ? -7.974 -1.328 1.528 1.00 98.19 89 VAL A N 1
ATOM 696 C CA . VAL A 1 89 ? -7.335 -0.869 0.284 1.00 98.19 89 VAL A CA 1
ATOM 697 C C . VAL A 1 89 ? -5.872 -0.479 0.533 1.00 98.19 89 VAL A C 1
ATOM 699 O O . VAL A 1 89 ? -5.024 -0.761 -0.312 1.00 98.19 89 VAL A O 1
ATOM 702 N N . ALA A 1 90 ? -5.526 0.119 1.680 1.00 98.31 90 ALA A N 1
ATOM 703 C CA . ALA A 1 90 ? -4.130 0.407 2.024 1.00 98.31 90 ALA A CA 1
ATOM 704 C C . ALA A 1 90 ? -3.281 -0.875 2.057 1.00 98.31 90 ALA A C 1
ATOM 706 O O . ALA A 1 90 ? -2.207 -0.923 1.452 1.00 98.31 90 ALA A O 1
ATOM 707 N N . VAL A 1 91 ? -3.795 -1.940 2.682 1.00 98.38 91 VAL A N 1
ATOM 708 C CA . VAL A 1 91 ? -3.142 -3.259 2.735 1.00 98.38 91 VAL A CA 1
ATOM 709 C C . VAL A 1 91 ? -2.936 -3.84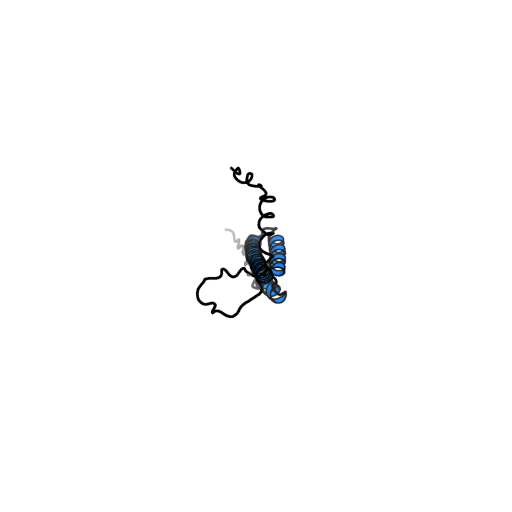0 1.339 1.00 98.38 91 VAL A C 1
ATOM 711 O O . VAL A 1 91 ? -1.850 -4.338 1.035 1.00 98.38 91 VAL A O 1
ATOM 714 N N . GLU A 1 92 ? -3.938 -3.757 0.463 1.00 98.50 92 GLU A N 1
ATOM 715 C CA . GLU A 1 92 ? -3.798 -4.189 -0.932 1.00 98.50 92 GLU A CA 1
ATOM 716 C C . GLU A 1 92 ? -2.699 -3.409 -1.664 1.00 98.50 92 GLU A C 1
ATOM 718 O O . GLU A 1 92 ? -1.902 -3.999 -2.399 1.00 98.50 92 GLU A O 1
ATOM 723 N N . ARG A 1 93 ? -2.596 -2.094 -1.435 1.00 98.62 93 ARG A N 1
ATOM 724 C CA . ARG A 1 93 ? -1.528 -1.272 -2.021 1.00 98.62 93 ARG A CA 1
ATOM 725 C C . ARG A 1 93 ? -0.151 -1.657 -1.491 1.00 98.62 93 ARG A C 1
ATOM 727 O O . ARG A 1 93 ? 0.767 -1.771 -2.295 1.00 98.62 93 ARG A O 1
ATOM 734 N N . PHE A 1 94 ? 0.004 -1.947 -0.202 1.00 98.62 94 PHE A N 1
ATOM 735 C CA . PHE A 1 94 ? 1.285 -2.423 0.334 1.00 98.62 94 PHE A CA 1
ATOM 736 C C . PHE A 1 94 ? 1.709 -3.771 -0.259 1.00 98.62 94 PHE A C 1
ATOM 738 O O . PHE A 1 94 ? 2.875 -3.947 -0.612 1.00 98.62 94 PHE A O 1
ATOM 745 N N . LYS A 1 95 ? 0.764 -4.694 -0.467 1.00 98.31 95 LYS A N 1
ATOM 746 C CA . LYS A 1 95 ? 1.040 -5.963 -1.160 1.00 98.31 95 LYS A CA 1
ATOM 747 C C . LYS A 1 95 ? 1.495 -5.733 -2.603 1.00 98.31 95 LYS A C 1
ATOM 749 O O . LYS A 1 95 ? 2.484 -6.320 -3.028 1.00 98.31 95 LYS A O 1
ATOM 754 N N . LEU A 1 96 ? 0.828 -4.841 -3.341 1.00 98.31 96 LEU A N 1
ATOM 755 C CA . LEU A 1 96 ? 1.219 -4.475 -4.712 1.00 98.31 96 LEU A CA 1
ATOM 756 C C . LEU A 1 96 ? 2.568 -3.745 -4.781 1.00 98.31 96 LEU A C 1
ATOM 758 O O . LEU A 1 96 ? 3.257 -3.821 -5.796 1.00 98.31 96 LEU A O 1
ATOM 762 N N . ALA A 1 97 ? 2.962 -3.061 -3.707 1.00 98.25 97 ALA A N 1
ATOM 763 C CA . ALA A 1 97 ? 4.295 -2.492 -3.570 1.00 98.25 97 ALA A CA 1
ATOM 764 C C . ALA A 1 97 ? 5.393 -3.538 -3.315 1.00 98.25 97 ALA A C 1
ATOM 766 O O . ALA A 1 97 ? 6.572 -3.203 -3.423 1.00 98.25 97 ALA A O 1
ATOM 767 N N . GLY A 1 98 ? 5.031 -4.782 -2.992 1.00 97.94 98 GLY A N 1
ATOM 768 C CA . GLY A 1 98 ? 5.976 -5.829 -2.611 1.00 97.94 98 GLY A CA 1
ATOM 769 C C . GLY A 1 98 ? 6.399 -5.779 -1.140 1.00 97.94 98 GLY A C 1
ATOM 770 O O . GLY A 1 98 ? 7.443 -6.328 -0.800 1.00 97.94 98 GLY A O 1
ATOM 771 N N . ALA A 1 99 ? 5.623 -5.127 -0.266 1.00 98.00 99 ALA A N 1
ATOM 772 C CA . ALA A 1 99 ? 5.881 -5.155 1.172 1.00 98.00 99 ALA A CA 1
ATOM 773 C C . ALA A 1 99 ? 5.667 -6.567 1.741 1.00 98.00 99 ALA A C 1
ATOM 775 O O . ALA A 1 99 ? 4.740 -7.278 1.339 1.00 98.00 99 ALA A O 1
ATOM 776 N N . SER A 1 100 ? 6.509 -6.966 2.697 1.00 98.12 100 SER A N 1
ATOM 777 C CA . SER A 1 100 ? 6.370 -8.267 3.348 1.00 98.12 100 SER A CA 1
ATOM 778 C C . SER A 1 100 ? 5.130 -8.305 4.248 1.00 98.12 100 SER A C 1
ATOM 780 O O . SER A 1 100 ? 4.698 -7.288 4.793 1.00 98.12 100 SER A O 1
ATOM 782 N N . GLU A 1 101 ? 4.565 -9.495 4.460 1.00 96.88 101 GLU A N 1
ATOM 783 C CA . GLU A 1 101 ? 3.435 -9.658 5.385 1.00 96.88 101 GLU A CA 1
ATOM 784 C C . GLU A 1 101 ? 3.793 -9.230 6.817 1.00 96.88 101 GLU A C 1
ATOM 786 O O . GLU A 1 101 ? 2.945 -8.698 7.535 1.00 96.88 101 GLU A O 1
ATOM 791 N N . ALA A 1 102 ? 5.055 -9.412 7.221 1.00 97.62 102 ALA A N 1
ATOM 792 C CA . ALA A 1 102 ? 5.554 -8.999 8.529 1.00 97.62 102 ALA A CA 1
ATOM 793 C C . ALA A 1 102 ? 5.565 -7.469 8.686 1.00 97.62 102 ALA A C 1
ATOM 795 O O . ALA A 1 102 ? 5.117 -6.958 9.719 1.00 97.62 102 ALA A O 1
ATOM 796 N N . ASP A 1 103 ? 6.010 -6.741 7.659 1.00 97.31 103 ASP A N 1
ATOM 797 C CA . ASP A 1 103 ? 6.013 -5.273 7.659 1.00 97.31 103 ASP A CA 1
ATOM 798 C C . ASP A 1 103 ? 4.583 -4.730 7.675 1.00 97.31 103 ASP A C 1
ATOM 800 O O . ASP A 1 103 ? 4.249 -3.877 8.499 1.00 97.31 103 ASP A O 1
ATOM 804 N N . ILE A 1 104 ? 3.705 -5.289 6.834 1.00 97.69 104 ILE A N 1
ATOM 805 C CA . ILE A 1 104 ? 2.283 -4.918 6.790 1.00 97.69 104 ILE A CA 1
ATOM 806 C C . ILE A 1 104 ? 1.630 -5.150 8.158 1.00 97.69 104 ILE A C 1
ATOM 808 O O . ILE A 1 104 ? 0.963 -4.262 8.684 1.00 97.69 104 ILE A O 1
ATOM 812 N N . SER A 1 105 ? 1.851 -6.315 8.770 1.00 96.88 105 SER A N 1
ATOM 813 C CA . SER A 1 105 ? 1.352 -6.633 10.114 1.00 96.88 105 SER A CA 1
ATOM 814 C C . SER A 1 105 ? 1.847 -5.634 11.165 1.00 96.88 105 SER A C 1
ATOM 816 O O . SER A 1 105 ? 1.090 -5.236 12.049 1.00 96.88 105 SER A O 1
ATOM 818 N N . THR A 1 106 ? 3.100 -5.191 11.065 1.00 95.62 106 THR A N 1
ATOM 819 C CA . THR A 1 106 ? 3.673 -4.207 11.992 1.00 95.62 106 THR A CA 1
ATOM 820 C C . THR A 1 106 ? 2.990 -2.848 11.859 1.00 95.62 106 THR A C 1
ATOM 822 O O . THR A 1 106 ? 2.611 -2.261 12.868 1.00 95.62 106 THR A O 1
ATOM 825 N N . VAL A 1 107 ? 2.750 -2.380 10.632 1.00 93.88 107 VAL A N 1
ATOM 826 C CA . VAL A 1 107 ? 2.016 -1.128 10.378 1.00 93.88 107 VAL A CA 1
ATOM 827 C C . VAL A 1 107 ? 0.566 -1.227 10.860 1.00 93.88 107 VAL A C 1
ATOM 829 O O . VAL A 1 107 ? 0.070 -0.313 11.513 1.00 93.88 107 VAL A O 1
ATOM 832 N N . LEU A 1 108 ? -0.107 -2.356 10.615 1.00 94.81 108 LEU A N 1
ATOM 833 C CA . LEU A 1 108 ? -1.490 -2.573 11.049 1.00 94.81 108 LEU A CA 1
ATOM 834 C C . LEU A 1 108 ? -1.654 -2.550 12.571 1.00 94.81 108 LEU A C 1
ATOM 836 O O . LEU A 1 108 ? -2.657 -2.039 13.065 1.00 94.81 108 LEU A O 1
ATOM 840 N N . LYS A 1 109 ? -0.679 -3.064 13.330 1.00 94.12 109 LYS A N 1
ATOM 841 C CA . LYS A 1 109 ? -0.702 -3.001 14.802 1.00 94.12 109 LYS A CA 1
ATOM 842 C C . LYS A 1 109 ? -0.735 -1.568 15.332 1.00 94.12 109 LYS A C 1
ATOM 844 O O . LYS A 1 109 ? -1.327 -1.353 16.381 1.00 94.12 109 LYS A O 1
ATOM 849 N N . ASN A 1 110 ? -0.175 -0.617 14.587 1.00 90.00 110 ASN A N 1
ATOM 850 C CA . ASN A 1 110 ? -0.121 0.795 14.966 1.00 90.00 110 ASN A CA 1
ATOM 851 C C . ASN A 1 110 ? -1.400 1.571 14.608 1.00 90.00 110 ASN A C 1
ATOM 853 O O . ASN A 1 110 ? -1.482 2.768 14.854 1.00 90.00 110 ASN A O 1
ATOM 857 N N . HIS A 1 111 ? -2.395 0.930 13.994 1.00 95.44 111 HIS A N 1
ATOM 858 C CA . HIS A 1 111 ? -3.643 1.599 13.651 1.00 95.44 111 HIS A CA 1
ATOM 859 C C . HIS A 1 111 ? -4.474 1.905 14.914 1.00 95.44 111 HIS A C 1
ATOM 861 O O . HIS A 1 111 ? -4.624 1.043 15.780 1.00 95.44 111 HIS A O 1
ATOM 867 N N . CYS A 1 112 ? -5.096 3.089 14.987 1.00 90.50 112 CYS A N 1
ATOM 868 C CA . CYS A 1 112 ? -5.897 3.549 16.141 1.00 90.50 112 CYS A CA 1
ATOM 869 C C . CYS A 1 112 ? -6.962 2.556 16.627 1.00 90.50 112 CYS A C 1
ATOM 871 O O . CYS A 1 112 ? -7.226 2.470 17.823 1.00 90.50 112 CYS A O 1
ATOM 873 N N . SER A 1 113 ? -7.538 1.763 15.719 1.00 88.38 113 SER A N 1
ATOM 874 C CA . SER A 1 113 ? -8.529 0.734 16.063 1.00 88.38 113 SER A CA 1
ATOM 875 C C . SER A 1 113 ? -7.993 -0.340 17.012 1.00 88.38 113 SER A C 1
ATOM 877 O O . SER A 1 113 ? -8.773 -1.034 17.658 1.00 88.38 113 SER A O 1
ATOM 879 N N . ASN A 1 114 ? -6.671 -0.506 17.062 1.00 87.12 114 ASN A N 1
ATOM 880 C CA . ASN A 1 114 ? -5.988 -1.487 17.896 1.00 87.12 114 ASN A CA 1
ATOM 881 C C . ASN A 1 114 ? -5.436 -0.840 19.176 1.00 87.12 114 ASN A C 1
ATOM 883 O O . ASN A 1 114 ? -5.278 -1.526 20.183 1.00 87.12 114 ASN A O 1
ATOM 887 N N . GLU A 1 115 ? -5.193 0.475 19.161 1.00 72.88 115 GLU A N 1
ATOM 888 C CA . GLU A 1 115 ? -4.771 1.246 20.335 1.00 72.88 115 GLU A CA 1
ATOM 889 C C . GLU A 1 115 ? -5.924 1.458 21.327 1.00 72.88 115 GLU A C 1
ATOM 891 O O . GLU A 1 115 ? -5.729 1.278 22.527 1.00 72.88 115 GLU A O 1
ATOM 896 N N . GLU A 1 116 ? -7.145 1.755 20.861 1.00 58.97 116 GLU A N 1
ATOM 897 C CA . GLU A 1 116 ? -8.317 1.884 21.750 1.00 58.97 116 GLU A CA 1
ATOM 898 C C . GLU A 1 116 ? -8.647 0.568 22.473 1.00 58.97 116 GLU A C 1
ATOM 900 O O . GLU A 1 116 ? -9.017 0.572 23.649 1.00 58.97 116 GLU A O 1
ATOM 905 N N . ALA A 1 117 ? -8.439 -0.571 21.805 1.00 58.38 117 ALA A N 1
ATOM 906 C CA . ALA A 1 117 ? -8.584 -1.890 22.417 1.00 58.38 117 ALA A CA 1
ATOM 907 C C . ALA A 1 117 ? -7.558 -2.134 23.543 1.00 58.38 117 ALA A C 1
ATOM 909 O O . ALA A 1 117 ? -7.851 -2.873 24.482 1.00 58.38 117 ALA A O 1
ATOM 910 N N . ALA A 1 118 ? -6.380 -1.504 23.473 1.00 55.31 118 ALA A N 1
ATOM 911 C CA . ALA A 1 118 ? -5.346 -1.584 24.504 1.00 55.31 118 ALA A CA 1
ATOM 912 C C . ALA A 1 118 ? -5.543 -0.548 25.631 1.00 55.31 118 ALA A C 1
ATOM 914 O O . ALA A 1 118 ? -5.276 -0.855 26.792 1.00 55.31 118 ALA A O 1
ATOM 915 N N . ALA A 1 119 ? -6.055 0.649 25.320 1.00 54.59 119 ALA A N 1
ATOM 916 C CA . ALA A 1 119 ? -6.286 1.730 26.286 1.00 54.59 119 ALA A CA 1
ATOM 917 C C . ALA A 1 119 ? -7.565 1.556 27.136 1.00 54.59 119 ALA A C 1
ATOM 919 O O . ALA A 1 119 ? -7.690 2.157 28.202 1.00 54.59 119 ALA A O 1
ATOM 920 N N . GLY A 1 120 ? -8.506 0.699 26.721 1.00 50.34 120 GLY A N 1
ATOM 921 C CA . GLY A 1 120 ? -9.752 0.415 27.450 1.00 50.34 120 GLY A CA 1
ATOM 922 C C . GLY A 1 120 ? -9.600 -0.321 28.793 1.00 50.34 120 GLY A C 1
ATOM 923 O O . GLY A 1 120 ? -10.608 -0.632 29.428 1.00 50.34 120 GLY A O 1
ATOM 924 N N . HIS A 1 121 ? -8.374 -0.610 29.243 1.00 45.38 121 HIS A N 1
ATOM 925 C CA . HIS A 1 121 ? -8.102 -1.288 30.515 1.00 45.38 121 HIS A CA 1
ATOM 926 C C . HIS A 1 121 ? -7.625 -0.346 31.641 1.00 45.38 121 HIS A C 1
ATOM 928 O O . HIS A 1 121 ? -7.245 -0.811 32.717 1.00 45.38 121 HIS A O 1
ATOM 934 N N . GLU A 1 122 ? -7.673 0.977 31.448 1.00 49.41 122 GLU A N 1
ATOM 935 C CA . GLU A 1 122 ? -7.247 1.943 32.466 1.00 49.41 122 GLU A CA 1
ATOM 936 C C . GLU A 1 122 ? -8.397 2.851 32.934 1.00 49.41 122 GLU A C 1
ATOM 938 O O . GLU A 1 122 ? -8.687 3.901 32.375 1.00 49.41 122 GLU A O 1
ATOM 943 N N . LYS A 1 123 ? -9.005 2.406 34.044 1.00 43.00 123 LYS A N 1
ATOM 944 C CA . LYS A 1 123 ? -9.804 3.151 35.036 1.00 43.00 123 LYS A CA 1
ATOM 945 C C . LYS A 1 123 ? -11.133 3.777 34.592 1.00 43.00 123 LYS A C 1
ATOM 947 O O . LYS A 1 123 ? -11.239 4.953 34.264 1.00 43.00 123 LYS A O 1
ATOM 952 N N . LYS A 1 124 ? -12.195 3.024 34.908 1.00 50.00 124 LYS A N 1
ATOM 953 C CA . LYS A 1 124 ? -13.371 3.574 35.600 1.00 50.00 124 LYS A CA 1
ATOM 954 C C . LYS A 1 124 ? -12.904 4.415 36.796 1.00 50.00 124 LYS A C 1
ATOM 956 O O . LYS A 1 124 ? -12.311 3.867 37.725 1.00 50.00 124 LYS A O 1
ATOM 961 N N . VAL A 1 125 ? -13.184 5.713 36.789 1.00 50.88 125 VAL A N 1
ATOM 962 C CA . VAL A 1 125 ? -13.363 6.471 38.030 1.00 50.88 125 VAL A CA 1
ATOM 963 C C . VAL A 1 125 ? -14.864 6.643 38.180 1.00 50.88 125 VAL A C 1
ATOM 965 O O . VAL A 1 125 ? -15.519 7.245 37.338 1.00 50.88 125 VAL A O 1
ATOM 968 N N . GLU A 1 126 ? -15.391 5.975 39.196 1.00 48.25 126 GLU A N 1
ATOM 969 C CA . GLU A 1 126 ? -16.779 6.043 39.626 1.00 48.25 126 GLU A CA 1
ATOM 970 C C . GLU A 1 126 ? -17.102 7.472 40.077 1.00 48.25 126 GLU A C 1
ATOM 972 O O . GLU A 1 126 ? -16.397 8.036 40.916 1.00 48.25 126 GLU A O 1
ATOM 977 N N . ASP A 1 127 ? -18.173 8.045 39.531 1.00 57.00 127 ASP A N 1
ATOM 978 C CA . ASP A 1 127 ? -18.792 9.249 40.078 1.00 57.00 127 ASP A CA 1
ATOM 979 C C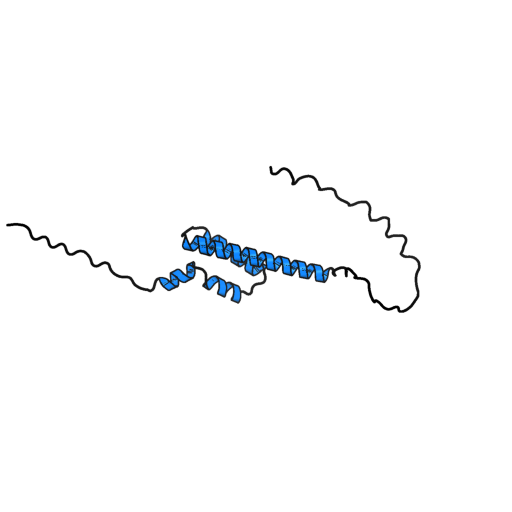 . ASP A 1 127 ? -19.349 8.932 41.479 1.00 57.00 127 ASP A C 1
ATOM 981 O O . ASP A 1 127 ? -20.181 8.024 41.611 1.00 57.00 127 ASP A O 1
ATOM 985 N N . PRO A 1 128 ? -18.961 9.654 42.546 1.00 58.16 128 PRO A N 1
ATOM 986 C CA . PRO A 1 128 ? -19.639 9.522 43.821 1.00 58.16 128 PRO A CA 1
ATOM 987 C C . PRO A 1 128 ? -20.995 10.229 43.736 1.00 58.16 128 PRO A C 1
ATOM 989 O O . PRO A 1 128 ? -21.095 11.455 43.660 1.00 58.16 128 PRO A O 1
ATOM 992 N N . ILE A 1 129 ? -22.044 9.409 43.754 1.00 55.19 129 ILE A N 1
ATOM 993 C CA . ILE A 1 129 ? -23.449 9.795 43.849 1.00 55.19 129 ILE A CA 1
ATOM 994 C C . ILE A 1 129 ? -23.653 10.786 45.005 1.00 55.19 129 ILE A C 1
ATOM 996 O O . ILE A 1 129 ? -23.255 10.558 46.148 1.00 55.19 129 ILE A O 1
ATOM 1000 N N . SER A 1 130 ? -24.326 11.882 44.666 1.00 52.94 130 SER A N 1
ATOM 1001 C CA . SER A 1 130 ? -24.881 12.912 45.536 1.00 52.94 130 SER A CA 1
ATOM 1002 C C . SER A 1 130 ? -25.676 12.334 46.714 1.00 52.94 130 SER A C 1
ATOM 1004 O O . SER A 1 130 ? -26.756 11.775 46.516 1.00 52.94 130 SER A O 1
ATOM 1006 N N . ASN A 1 131 ? -25.207 12.551 47.945 1.00 47.66 131 ASN A N 1
ATOM 1007 C CA . ASN A 1 131 ? -26.058 12.425 49.126 1.00 47.66 131 ASN A CA 1
ATOM 1008 C C . ASN A 1 131 ? -26.790 13.748 49.365 1.00 47.66 131 ASN A C 1
ATOM 1010 O O . ASN A 1 131 ? -26.220 14.730 49.837 1.00 47.66 131 ASN A O 1
ATOM 1014 N N . VAL A 1 132 ? -28.076 13.734 49.025 1.00 57.59 132 VAL A N 1
ATOM 1015 C CA . VAL A 1 132 ? -29.088 14.685 49.482 1.00 57.59 132 VAL A CA 1
ATOM 1016 C C . VAL A 1 132 ? -29.184 14.574 51.007 1.00 57.59 132 VAL A C 1
ATOM 1018 O O . VAL A 1 132 ? -29.607 13.544 51.525 1.00 57.59 132 VAL A O 1
ATOM 1021 N N . VAL A 1 133 ? -28.798 15.625 51.734 1.00 52.12 133 VAL A N 1
ATOM 1022 C CA . VAL A 1 133 ? -29.306 15.875 53.090 1.00 52.12 133 VAL A CA 1
ATOM 1023 C C . VAL A 1 133 ? -30.372 16.949 52.959 1.00 52.12 133 VAL A C 1
ATOM 1025 O O . VAL A 1 133 ? -30.097 18.144 52.912 1.00 52.12 133 VAL A O 1
ATOM 1028 N N . ASP A 1 134 ? -31.600 16.462 52.835 1.00 55.56 134 ASP A N 1
ATOM 1029 C CA . ASP A 1 134 ? -32.797 17.169 53.250 1.00 55.56 134 ASP A CA 1
ATOM 1030 C C . ASP A 1 134 ? -32.827 17.156 54.784 1.00 55.56 134 ASP A C 1
ATOM 1032 O O . ASP A 1 134 ? -32.771 16.094 55.415 1.00 55.56 134 ASP A O 1
ATOM 1036 N N . LYS A 1 135 ? -32.861 18.336 55.399 1.00 52.84 135 LYS A N 1
ATOM 1037 C CA . LYS A 1 135 ? -33.321 18.472 56.778 1.00 52.84 135 LYS A CA 1
ATOM 1038 C C . LYS A 1 135 ? -34.028 19.810 56.905 1.00 52.84 135 LYS A C 1
ATOM 1040 O O . LYS A 1 135 ? -33.389 20.855 56.977 1.00 52.84 135 LYS A O 1
ATOM 1045 N N . GLY A 1 136 ? -35.351 19.712 56.836 1.00 55.62 136 GLY A N 1
ATOM 1046 C CA . GLY A 1 136 ? -36.282 20.822 56.848 1.00 55.62 136 GLY A CA 1
ATOM 1047 C C . GLY A 1 136 ? -36.290 21.649 58.130 1.00 55.62 136 GLY A C 1
ATOM 1048 O O . GLY A 1 136 ? -35.815 21.238 59.192 1.00 55.62 136 GLY A O 1
ATOM 1049 N N . ASP A 1 137 ? -36.884 22.822 57.956 1.00 55.91 137 ASP A N 1
ATOM 1050 C CA . ASP A 1 137 ? -37.313 23.771 58.971 1.00 55.91 137 ASP A CA 1
ATOM 1051 C C . ASP A 1 137 ? -38.277 23.126 59.984 1.00 55.91 137 ASP A C 1
ATOM 1053 O O . ASP A 1 137 ? -39.234 22.457 59.582 1.00 55.91 137 ASP A O 1
ATOM 1057 N N . ASN A 1 138 ? -38.029 23.324 61.286 1.00 43.66 138 ASN A N 1
ATOM 1058 C CA . ASN A 1 138 ? -38.870 24.088 62.234 1.00 43.66 138 ASN A CA 1
ATOM 1059 C C . ASN A 1 138 ? -38.355 23.929 63.677 1.00 43.66 138 ASN A C 1
ATOM 1061 O O . ASN A 1 138 ? -38.160 22.771 64.117 1.00 43.66 138 ASN A O 1
#